Protein AF-A0A835UEZ6-F1 (afdb_monomer_lite)

Secondary structure (DSSP, 8-state):
-HHHHHHHHHHHHHHHHHHHHHHHHHHHHHHHHHHHHHHS-S-HHHHHHHHHH-TT-SS--HHHHHHHHHHHHTT-S-HHHHHHHHHHHT-

Structure (mmCIF, N/CA/C/O backbone):
data_AF-A0A835UEZ6-F1
#
_entry.id   AF-A0A835UEZ6-F1
#
loop_
_atom_site.group_PDB
_atom_site.id
_atom_site.type_symbol
_atom_site.label_atom_id
_atom_site.label_alt_id
_atom_site.label_comp_id
_atom_site.label_asym_id
_atom_site.label_entity_id
_atom_site.label_seq_id
_atom_site.pdbx_PDB_ins_code
_atom_site.Cartn_x
_atom_site.Cartn_y
_atom_site.Cartn_z
_atom_site.occupancy
_atom_site.B_iso_or_equiv
_atom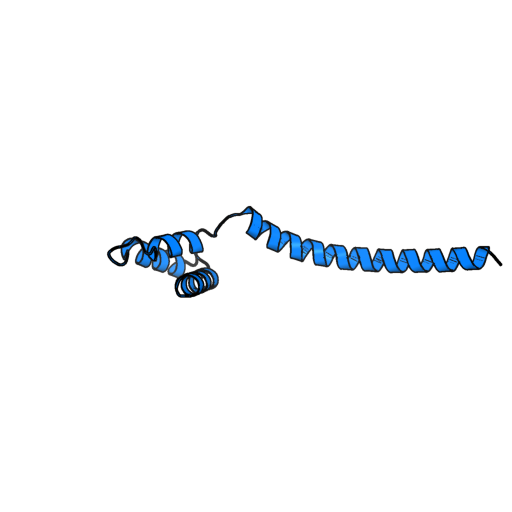_site.auth_seq_id
_atom_site.auth_comp_id
_atom_site.auth_asym_id
_atom_site.auth_atom_id
_atom_site.pdbx_PDB_model_num
ATOM 1 N N . MET A 1 1 ? 31.146 57.906 24.596 1.00 53.78 1 MET A N 1
ATOM 2 C CA . MET A 1 1 ? 31.077 56.441 24.816 1.00 53.78 1 MET A CA 1
ATOM 3 C C . MET A 1 1 ? 29.828 55.780 24.209 1.00 53.78 1 MET A C 1
ATOM 5 O O . MET A 1 1 ? 29.842 54.576 24.011 1.00 53.78 1 MET A O 1
ATOM 9 N N . GLU A 1 2 ? 28.778 56.523 23.832 1.00 59.91 2 GLU A N 1
ATOM 10 C CA . GLU A 1 2 ? 27.498 55.944 23.366 1.00 59.91 2 GLU A CA 1
ATOM 11 C C . GLU A 1 2 ? 27.496 55.465 21.900 1.00 59.91 2 GLU A C 1
ATOM 13 O O . GLU A 1 2 ? 26.861 54.464 21.574 1.00 59.91 2 GLU A O 1
ATOM 18 N N . LYS A 1 3 ? 28.277 56.108 21.019 1.00 59.25 3 LYS A N 1
ATOM 19 C CA . LYS A 1 3 ? 28.353 55.765 19.582 1.00 59.25 3 LYS A CA 1
ATOM 20 C C . LYS A 1 3 ? 28.917 54.360 19.312 1.00 59.25 3 LYS A C 1
ATOM 22 O O . LYS A 1 3 ? 28.501 53.702 18.366 1.00 59.25 3 LYS A O 1
ATOM 27 N N . ILE A 1 4 ? 29.818 53.881 20.173 1.00 60.56 4 ILE A N 1
ATOM 28 C CA . ILE A 1 4 ? 30.458 52.558 20.045 1.00 60.56 4 ILE A CA 1
ATOM 29 C C . ILE A 1 4 ? 29.464 51.434 20.388 1.00 60.56 4 ILE A C 1
ATOM 31 O O . ILE A 1 4 ? 29.498 50.359 19.793 1.00 60.56 4 ILE A O 1
ATOM 35 N N . LYS A 1 5 ? 28.520 51.695 21.302 1.00 58.25 5 LYS A N 1
ATOM 36 C CA . LYS A 1 5 ? 27.505 50.719 21.725 1.00 58.25 5 LYS A CA 1
ATOM 37 C C . LYS A 1 5 ? 26.394 50.535 20.686 1.00 58.25 5 LYS A C 1
ATOM 39 O O . LYS A 1 5 ? 25.838 49.447 20.585 1.00 58.25 5 LYS A O 1
ATOM 44 N N . LEU A 1 6 ? 26.114 51.570 19.888 1.00 63.53 6 LEU A N 1
ATOM 45 C CA . LEU A 1 6 ? 25.181 51.501 18.758 1.00 63.53 6 LEU A CA 1
ATOM 46 C C . LEU A 1 6 ? 25.740 50.676 17.590 1.00 63.53 6 LEU A C 1
ATOM 48 O O . LEU A 1 6 ? 25.006 49.885 17.001 1.00 63.53 6 LEU A O 1
ATOM 52 N N . GLY A 1 7 ? 27.039 50.814 17.297 1.00 69.06 7 GLY A N 1
ATOM 53 C CA . GLY A 1 7 ? 27.714 50.029 16.257 1.00 69.06 7 GLY A CA 1
ATOM 54 C C . GLY A 1 7 ? 27.673 48.526 16.544 1.00 69.06 7 GLY A C 1
ATOM 55 O O . GLY A 1 7 ? 27.202 47.752 15.712 1.00 69.06 7 GLY A O 1
ATOM 56 N N . SER A 1 8 ? 28.031 48.125 17.770 1.00 69.75 8 SER A N 1
ATOM 57 C CA . SER A 1 8 ? 28.032 46.703 18.141 1.00 69.75 8 SER A CA 1
ATOM 58 C C . SER A 1 8 ? 26.628 46.091 18.203 1.00 69.75 8 SER A C 1
ATOM 60 O O . SER A 1 8 ? 26.466 44.897 17.954 1.00 69.75 8 SER A O 1
ATOM 62 N N . LEU A 1 9 ? 25.587 46.884 18.487 1.00 70.31 9 LEU A N 1
ATOM 63 C CA . LEU A 1 9 ? 24.200 46.419 18.404 1.00 70.31 9 LEU A CA 1
ATOM 64 C C . LEU A 1 9 ? 23.770 46.185 16.948 1.00 70.31 9 LEU A C 1
ATOM 66 O O . LEU A 1 9 ? 23.138 45.172 16.650 1.00 70.31 9 LEU A O 1
ATOM 70 N N . GLY A 1 10 ? 24.143 47.098 16.046 1.00 76.19 10 GLY A N 1
ATOM 71 C CA . GLY A 1 10 ? 23.850 46.998 14.616 1.00 76.19 10 GLY A CA 1
ATOM 72 C C . GLY A 1 10 ? 24.487 45.770 13.965 1.00 76.19 10 GLY A C 1
ATOM 73 O O . GLY A 1 10 ? 23.815 45.040 13.236 1.00 76.19 10 GLY A O 1
ATOM 74 N N . GLU A 1 11 ? 25.749 45.474 14.283 1.00 73.19 11 GLU A N 1
ATOM 75 C CA . GLU A 1 11 ? 26.449 44.285 13.769 1.00 73.19 11 GLU A CA 1
ATOM 76 C C . GLU A 1 11 ? 25.824 42.974 14.269 1.00 73.19 11 GLU A C 1
ATOM 78 O O . GLU A 1 11 ? 25.670 42.010 13.509 1.00 73.19 11 GLU A O 1
ATOM 83 N N . ARG A 1 12 ? 25.382 42.946 15.532 1.00 69.31 12 ARG A N 1
ATOM 84 C CA . ARG A 1 12 ? 24.691 41.789 16.122 1.00 69.31 12 ARG A CA 1
ATOM 85 C C . ARG A 1 12 ? 23.314 41.559 15.499 1.00 69.31 12 ARG A C 1
ATOM 87 O O . ARG A 1 12 ? 22.952 40.410 15.250 1.00 69.31 12 ARG A O 1
ATOM 94 N N . LEU A 1 13 ? 22.573 42.628 15.201 1.00 68.88 13 LEU A N 1
ATOM 95 C CA . LEU A 1 13 ? 21.289 42.556 14.495 1.00 68.88 13 LEU A CA 1
ATOM 96 C C . LEU A 1 13 ? 21.459 42.088 13.048 1.00 68.88 13 LEU A C 1
ATOM 98 O O . LEU A 1 13 ? 20.674 41.266 12.579 1.00 68.88 13 LEU A O 1
ATOM 102 N N . LYS A 1 14 ? 22.506 42.550 12.358 1.00 67.88 14 LYS A N 1
ATOM 103 C CA . LYS A 1 14 ? 22.806 42.133 10.985 1.00 67.88 14 LYS A CA 1
ATOM 104 C C . LYS A 1 14 ? 23.147 40.642 10.914 1.00 67.88 14 LYS A C 1
ATOM 106 O O . LYS A 1 14 ? 22.509 39.907 10.165 1.00 67.88 14 LYS A O 1
ATOM 111 N N . THR A 1 15 ? 24.041 40.182 11.790 1.00 68.00 15 THR A N 1
ATOM 112 C CA . THR A 1 15 ? 24.441 38.766 11.875 1.00 68.00 15 THR A CA 1
ATOM 113 C C . THR A 1 15 ? 23.264 37.863 12.266 1.00 68.00 15 THR A C 1
ATOM 115 O O . THR A 1 15 ? 23.093 36.770 11.724 1.00 68.00 15 THR A O 1
ATOM 118 N N . GLY A 1 16 ? 22.419 38.322 13.197 1.00 66.31 16 GLY A N 1
ATOM 119 C CA . GLY A 1 16 ? 21.194 37.621 13.585 1.00 66.31 16 GLY A CA 1
ATOM 120 C C . GLY A 1 16 ? 20.176 37.534 12.444 1.00 66.31 16 GLY A C 1
ATOM 121 O O . GLY A 1 16 ? 19.614 36.467 12.206 1.00 66.31 16 GLY A O 1
ATOM 122 N N . GLY A 1 17 ? 19.985 38.624 11.695 1.00 63.22 17 GLY A N 1
ATOM 123 C CA . GLY A 1 17 ? 19.081 38.686 10.546 1.00 63.22 17 GLY A CA 1
ATOM 124 C C . GLY A 1 17 ? 19.534 37.830 9.360 1.00 63.22 17 GLY A C 1
ATOM 125 O O . GLY A 1 17 ? 18.702 37.202 8.708 1.00 63.22 17 GLY A O 1
ATOM 126 N N . GLU A 1 18 ? 20.839 37.742 9.099 1.00 62.62 18 GLU A N 1
ATOM 127 C CA . GLU A 1 18 ? 21.400 36.869 8.058 1.00 62.62 18 GLU A CA 1
ATOM 128 C C . GLU A 1 18 ? 21.229 35.384 8.413 1.00 62.62 18 GLU A C 1
ATOM 130 O O . GLU A 1 18 ? 20.779 34.599 7.576 1.00 62.62 18 GLU A O 1
ATOM 135 N N . ARG A 1 19 ? 21.467 35.002 9.677 1.00 59.84 19 ARG A N 1
ATOM 136 C CA . ARG A 1 19 ? 21.197 33.637 10.166 1.00 59.84 19 ARG A CA 1
ATOM 137 C C . ARG A 1 19 ? 19.708 33.286 10.141 1.00 59.84 19 ARG A C 1
ATOM 139 O O . ARG A 1 19 ? 19.361 32.169 9.766 1.00 59.84 19 ARG A O 1
ATOM 146 N N . LEU A 1 20 ? 18.828 34.231 10.481 1.00 59.62 20 LEU A N 1
ATOM 147 C CA . LEU A 1 20 ? 17.376 34.041 10.414 1.00 59.62 20 LEU A CA 1
ATOM 148 C C . LEU A 1 20 ? 16.887 33.878 8.966 1.00 59.62 20 LEU A C 1
ATOM 150 O O . LEU A 1 20 ? 16.022 33.048 8.712 1.00 59.62 20 LEU A O 1
ATOM 154 N N . LYS A 1 21 ? 17.454 34.618 8.003 1.00 59.84 21 LYS A N 1
ATOM 155 C CA . LYS A 1 21 ? 17.130 34.465 6.573 1.00 59.84 21 LYS A CA 1
ATOM 156 C C . LYS A 1 21 ? 17.517 33.085 6.039 1.00 59.84 21 LYS A C 1
ATOM 158 O O . LYS A 1 21 ? 16.728 32.468 5.328 1.00 59.84 21 LYS A O 1
ATOM 163 N N . VAL A 1 22 ? 18.696 32.585 6.411 1.00 59.25 22 VAL A N 1
ATOM 164 C CA . VAL A 1 22 ? 19.158 31.244 6.015 1.00 59.25 22 VAL A CA 1
ATOM 165 C C . VAL A 1 22 ? 18.323 30.150 6.695 1.00 59.25 22 VAL A C 1
ATOM 167 O O . VAL A 1 22 ? 17.832 29.249 6.017 1.00 59.25 22 VAL A O 1
ATOM 170 N N . GLY A 1 23 ? 18.067 30.268 8.003 1.00 58.31 23 GLY A N 1
ATOM 171 C CA . GLY A 1 23 ? 17.227 29.322 8.746 1.00 58.31 23 GLY A CA 1
ATOM 172 C C . GLY A 1 23 ? 15.757 29.336 8.311 1.00 58.31 23 GLY A C 1
ATOM 173 O O . GLY A 1 23 ? 15.135 28.284 8.218 1.00 58.31 23 GLY A O 1
ATOM 174 N N . GLY A 1 24 ? 15.211 30.506 7.972 1.00 58.03 24 GLY A N 1
ATOM 175 C CA . GLY A 1 24 ? 13.840 30.674 7.487 1.00 58.03 24 GLY A CA 1
ATOM 176 C C . GLY A 1 24 ? 13.617 30.093 6.091 1.00 58.03 24 GLY A C 1
ATOM 177 O O . GLY A 1 24 ? 12.564 29.516 5.837 1.00 58.03 24 GLY A O 1
ATOM 178 N N . ALA A 1 25 ? 14.612 30.162 5.202 1.00 59.44 25 ALA A N 1
ATOM 179 C CA . ALA A 1 25 ? 14.549 29.513 3.891 1.00 59.44 25 ALA A CA 1
ATOM 180 C C . ALA A 1 25 ? 14.654 27.977 3.984 1.00 59.44 25 ALA A C 1
ATOM 182 O O . ALA A 1 25 ? 14.074 27.253 3.171 1.00 59.44 25 ALA A O 1
ATOM 183 N N . GLU A 1 26 ? 15.378 27.450 4.974 1.00 56.66 26 GLU A N 1
ATOM 184 C CA . GLU A 1 26 ? 15.475 26.007 5.215 1.00 56.66 26 GLU A CA 1
ATOM 185 C C . GLU A 1 26 ? 14.240 25.446 5.940 1.00 56.66 26 GLU A C 1
ATOM 187 O O . GLU A 1 26 ? 13.691 24.428 5.506 1.00 56.66 26 GLU A O 1
ATOM 192 N N . LEU A 1 27 ? 13.733 26.143 6.967 1.00 55.88 27 LEU A N 1
ATOM 193 C CA . LEU A 1 27 ? 12.456 25.806 7.604 1.00 55.88 27 LEU A CA 1
ATOM 194 C C . LEU A 1 27 ? 11.291 25.957 6.624 1.00 55.88 27 LEU A C 1
ATOM 196 O O . LEU A 1 27 ? 10.472 25.054 6.535 1.00 55.88 27 LEU A O 1
ATOM 200 N N . GLY A 1 28 ? 11.228 27.040 5.847 1.00 56.25 28 GLY A N 1
ATOM 201 C CA . GLY A 1 28 ? 10.142 27.280 4.894 1.00 56.25 28 GLY A CA 1
ATOM 202 C C . GLY A 1 28 ? 9.991 26.156 3.867 1.00 56.25 28 GLY A C 1
ATOM 203 O O . GLY A 1 28 ? 8.875 25.736 3.580 1.00 56.25 28 GLY A O 1
ATOM 204 N N . ARG A 1 29 ? 11.103 25.590 3.378 1.00 60.25 29 ARG A N 1
ATOM 205 C CA . ARG A 1 29 ? 11.077 24.434 2.464 1.00 60.25 29 ARG A CA 1
ATOM 206 C C . ARG A 1 29 ? 10.626 23.146 3.154 1.00 60.25 29 ARG A C 1
ATOM 208 O O . ARG A 1 29 ? 9.778 22.442 2.613 1.00 60.25 29 ARG A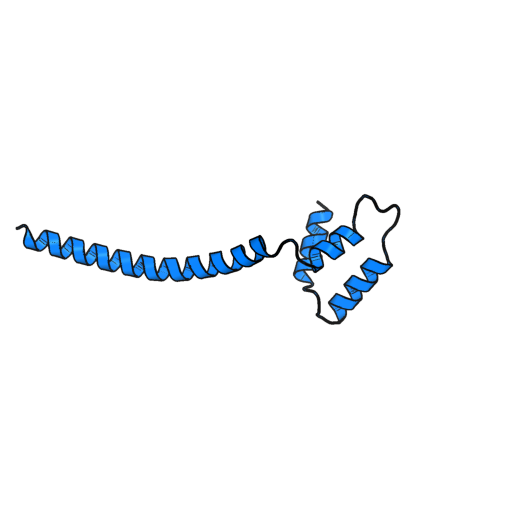 O 1
ATOM 215 N N . LYS A 1 30 ? 11.133 22.859 4.361 1.00 56.16 30 LYS A N 1
ATOM 216 C CA . LYS A 1 30 ? 10.726 21.673 5.142 1.00 56.16 30 LYS A CA 1
ATOM 217 C C . LYS A 1 30 ? 9.256 21.731 5.568 1.00 56.16 30 LYS A C 1
ATOM 219 O O . LYS A 1 30 ? 8.565 20.717 5.518 1.00 56.16 30 LYS A O 1
ATOM 224 N N . PHE A 1 31 ? 8.770 22.911 5.946 1.00 55.75 31 PHE A N 1
ATOM 225 C CA . PHE A 1 31 ? 7.372 23.122 6.308 1.00 55.75 31 PHE A CA 1
ATOM 226 C C . PHE A 1 31 ? 6.463 23.143 5.079 1.00 55.75 31 PHE A C 1
ATOM 228 O O . PHE A 1 31 ? 5.410 22.530 5.133 1.00 55.75 31 PHE A O 1
ATOM 235 N N . SER A 1 32 ? 6.868 23.734 3.951 1.00 56.09 32 SER A N 1
ATOM 236 C CA . SER A 1 32 ? 6.063 23.711 2.719 1.00 56.09 32 SER A CA 1
ATOM 237 C C . SER A 1 32 ? 5.840 22.290 2.179 1.00 56.09 32 SER A C 1
ATOM 239 O O . SER A 1 32 ? 4.736 21.995 1.727 1.00 56.09 32 SER A O 1
ATOM 241 N N . GLY A 1 33 ? 6.836 21.400 2.283 1.00 54.69 33 GLY A N 1
ATOM 242 C CA . GLY A 1 33 ? 6.691 19.984 1.918 1.00 54.69 33 GLY A CA 1
ATOM 243 C C . GLY A 1 33 ? 5.696 19.240 2.814 1.00 54.69 33 GLY A C 1
ATOM 244 O O . GLY A 1 33 ? 4.736 18.666 2.314 1.00 54.69 33 GLY A O 1
ATOM 245 N N . LYS A 1 34 ? 5.854 19.344 4.142 1.00 55.25 34 LYS A N 1
ATOM 246 C CA . LYS A 1 34 ? 4.917 18.729 5.101 1.00 55.25 34 LYS A CA 1
ATOM 247 C C . LYS A 1 34 ? 3.511 19.325 5.043 1.00 55.25 34 LYS A C 1
ATOM 249 O O . LYS A 1 34 ? 2.534 18.632 5.288 1.00 55.25 34 LYS A O 1
ATOM 254 N N . MET A 1 35 ? 3.387 20.614 4.737 1.00 53.50 35 MET A N 1
ATOM 255 C CA . MET A 1 35 ? 2.089 21.284 4.668 1.00 53.50 35 MET A CA 1
ATOM 256 C C . MET A 1 35 ? 1.319 20.893 3.402 1.00 53.50 35 MET A C 1
ATOM 258 O O . MET A 1 35 ? 0.095 20.866 3.451 1.00 53.50 35 MET A O 1
ATOM 262 N N . LYS A 1 36 ? 2.005 20.521 2.306 1.00 54.91 36 LYS A N 1
ATOM 263 C CA . LYS A 1 36 ? 1.359 19.884 1.146 1.00 54.91 36 LYS A CA 1
ATOM 264 C C . LYS A 1 36 ? 0.736 18.535 1.511 1.00 54.91 36 LYS A C 1
ATOM 266 O O . LYS A 1 36 ? -0.423 18.338 1.180 1.00 54.91 36 LYS A O 1
ATOM 271 N N . GLU A 1 37 ? 1.438 17.682 2.260 1.00 54.19 37 GLU A N 1
ATOM 272 C CA . GLU A 1 37 ? 0.867 16.416 2.757 1.00 54.19 37 GLU A CA 1
ATOM 273 C C . GLU A 1 37 ? -0.340 16.649 3.681 1.00 54.19 37 GLU A C 1
ATOM 275 O O . GLU A 1 37 ? -1.356 15.978 3.558 1.00 54.19 37 GLU A O 1
ATOM 280 N N . ILE A 1 38 ? -0.277 17.648 4.569 1.00 57.16 38 ILE A N 1
ATOM 281 C CA . ILE A 1 38 ? -1.382 17.958 5.497 1.00 57.16 38 ILE A CA 1
ATOM 282 C C . ILE A 1 38 ? -2.617 18.526 4.765 1.00 57.16 38 ILE A C 1
ATOM 284 O O . ILE A 1 38 ? -3.743 18.306 5.203 1.00 57.16 38 ILE A O 1
ATOM 288 N N . LEU A 1 39 ? -2.431 19.256 3.658 1.00 55.03 39 LEU A N 1
ATOM 289 C CA . LEU A 1 39 ? -3.523 19.848 2.870 1.00 55.03 39 LEU A CA 1
ATOM 290 C C . LEU A 1 39 ? -4.121 18.899 1.822 1.00 55.03 39 LEU A C 1
ATOM 292 O O . LEU A 1 39 ? -5.226 19.165 1.354 1.00 55.03 39 LEU A O 1
ATOM 296 N N . GLN A 1 40 ? -3.417 17.833 1.431 1.00 57.88 40 GLN A N 1
ATOM 297 C CA . GLN A 1 40 ? -3.841 16.957 0.330 1.00 57.88 40 GLN A CA 1
ATOM 298 C C . GLN A 1 40 ? -4.748 15.792 0.745 1.00 57.88 40 GLN A C 1
ATOM 300 O O . GLN A 1 40 ? -5.231 15.074 -0.127 1.00 57.88 40 GLN A O 1
ATOM 305 N N . GLY A 1 41 ? -5.072 15.650 2.031 1.00 68.25 41 GLY A N 1
ATOM 306 C CA . GLY A 1 41 ? -5.822 14.487 2.502 1.00 68.25 41 GLY A CA 1
ATOM 307 C C . GLY A 1 41 ? -4.995 13.204 2.384 1.00 68.25 41 GLY A C 1
ATOM 308 O O . GLY A 1 41 ? -3.809 13.232 2.064 1.00 68.25 41 GLY A O 1
ATOM 309 N N . GLN A 1 42 ? -5.614 12.074 2.702 1.00 76.56 42 GLN A N 1
ATOM 310 C CA . GLN A 1 42 ? -4.982 10.765 2.578 1.00 76.56 42 GLN A CA 1
ATOM 311 C C . GLN A 1 42 ? -4.597 10.484 1.118 1.00 76.56 42 GLN A C 1
ATOM 313 O O . GLN A 1 42 ? -5.375 10.786 0.209 1.00 76.56 42 GLN A O 1
ATOM 318 N N . SER A 1 43 ? -3.404 9.919 0.902 1.00 88.88 43 SER A N 1
ATOM 319 C CA . SER A 1 43 ? -2.922 9.538 -0.429 1.00 88.88 43 SER A CA 1
ATOM 320 C C . SER A 1 43 ? -3.897 8.560 -1.098 1.00 88.88 43 SER A C 1
ATOM 322 O O . SER A 1 43 ? -4.638 7.830 -0.430 1.00 88.88 43 SER A O 1
ATOM 324 N N . GLN A 1 44 ? -3.943 8.562 -2.433 1.00 92.12 44 GLN A N 1
ATOM 325 C CA . GLN A 1 44 ? -4.832 7.657 -3.166 1.00 92.12 44 GLN A CA 1
ATOM 326 C C . GLN A 1 44 ? -4.440 6.195 -2.909 1.00 92.12 44 GLN A C 1
ATOM 328 O O . GLN A 1 44 ? -5.314 5.335 -2.803 1.00 92.12 44 GLN A O 1
ATOM 333 N N . GLU A 1 45 ? -3.141 5.946 -2.756 1.00 92.94 45 GLU A N 1
ATOM 334 C CA . GLU A 1 45 ? -2.529 4.701 -2.312 1.00 92.94 45 GLU A CA 1
ATOM 335 C C . GLU A 1 45 ? -3.091 4.278 -0.963 1.00 92.94 45 GLU A C 1
ATOM 337 O O . GLU A 1 45 ? -3.679 3.202 -0.854 1.00 92.94 45 GLU A O 1
ATOM 342 N N . ALA A 1 46 ? -2.978 5.149 0.045 1.00 93.06 46 ALA A N 1
ATOM 343 C CA . ALA A 1 46 ? -3.433 4.827 1.384 1.00 93.06 46 ALA A CA 1
ATOM 344 C C . ALA A 1 46 ? -4.941 4.567 1.420 1.00 93.06 46 ALA A C 1
ATOM 346 O O . ALA A 1 46 ? -5.391 3.641 2.082 1.00 93.06 46 ALA A O 1
ATOM 347 N N . LYS A 1 47 ? -5.739 5.347 0.682 1.00 93.69 47 LYS A N 1
ATOM 348 C CA . LYS A 1 47 ?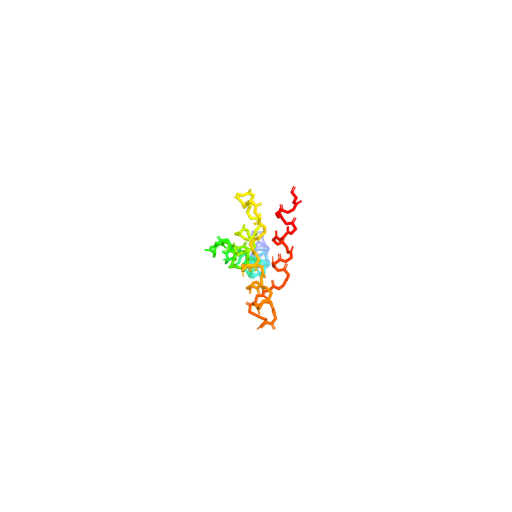 -7.191 5.140 0.595 1.00 93.69 47 LYS A CA 1
ATOM 349 C C . LYS A 1 47 ? -7.549 3.780 0.003 1.00 93.69 47 LYS A C 1
ATOM 351 O O . LYS A 1 47 ? -8.416 3.094 0.531 1.00 93.69 47 LYS A O 1
ATOM 356 N N . MET A 1 48 ? -6.891 3.387 -1.086 1.00 95.06 48 MET A N 1
ATOM 357 C CA . MET A 1 48 ? -7.163 2.095 -1.719 1.00 95.06 48 MET A CA 1
ATOM 358 C C . MET A 1 48 ? -6.729 0.921 -0.838 1.00 95.06 48 MET A C 1
ATOM 360 O O . MET A 1 48 ? -7.411 -0.100 -0.837 1.00 95.06 48 MET A O 1
ATOM 364 N N . VAL A 1 49 ? -5.625 1.066 -0.095 1.00 94.94 49 VAL A N 1
ATOM 365 C CA . VAL A 1 49 ? -5.185 0.064 0.885 1.00 94.94 49 VAL A CA 1
ATOM 366 C C . VAL A 1 49 ? -6.217 -0.077 2.001 1.00 94.94 49 VAL A C 1
ATOM 368 O O . VAL A 1 49 ? -6.714 -1.180 2.179 1.00 94.94 49 VAL A O 1
ATOM 371 N N . GLU A 1 50 ? -6.617 1.016 2.660 1.00 93.62 50 GLU A N 1
ATOM 372 C CA . GLU A 1 50 ? -7.615 0.985 3.746 1.00 93.62 50 GLU A CA 1
ATOM 373 C C . GLU A 1 50 ? -8.969 0.405 3.279 1.00 93.62 50 GLU A C 1
ATOM 375 O O . GLU A 1 50 ? -9.611 -0.363 3.993 1.00 93.62 50 GLU A O 1
ATOM 380 N N . GLU A 1 51 ? -9.406 0.701 2.047 1.00 94.31 51 GLU A N 1
ATOM 381 C CA . GLU A 1 51 ? -10.606 0.081 1.459 1.00 94.31 51 GLU A CA 1
ATOM 382 C C . GLU A 1 51 ? -10.429 -1.425 1.197 1.00 94.31 51 GLU A C 1
ATOM 384 O O . GLU A 1 51 ? -11.383 -2.193 1.336 1.00 94.31 51 GLU A O 1
ATOM 389 N N . ALA A 1 52 ? -9.228 -1.863 0.810 1.00 95.19 52 ALA A N 1
ATOM 390 C CA . ALA A 1 52 ? -8.916 -3.266 0.542 1.00 95.19 52 ALA A CA 1
ATOM 391 C C . ALA A 1 52 ? -8.680 -4.095 1.818 1.00 95.19 52 ALA A C 1
ATOM 393 O O . ALA A 1 52 ? -8.809 -5.321 1.756 1.00 95.19 52 ALA A O 1
ATOM 394 N N . THR A 1 53 ? -8.345 -3.446 2.938 1.00 92.94 53 THR A N 1
ATOM 395 C CA . THR A 1 53 ? -8.055 -4.061 4.247 1.00 92.94 53 THR A CA 1
ATOM 396 C C . THR A 1 53 ? -9.095 -3.741 5.320 1.00 92.94 53 THR A C 1
ATOM 398 O O . THR A 1 53 ? -8.892 -4.088 6.479 1.00 92.94 53 THR A O 1
ATOM 401 N N . SER A 1 54 ? -10.211 -3.099 4.960 1.00 92.19 54 SER A N 1
ATOM 402 C CA . SER A 1 54 ? -11.244 -2.697 5.917 1.00 92.19 54 SER A CA 1
ATOM 403 C C . SER A 1 54 ? -11.733 -3.872 6.769 1.00 92.19 54 SER A C 1
ATOM 405 O O . SER A 1 54 ? -12.164 -4.894 6.238 1.00 92.19 54 SER A O 1
ATOM 407 N N . GLU A 1 55 ? -11.783 -3.681 8.090 1.00 91.00 55 GLU A N 1
ATOM 408 C CA . GLU A 1 55 ? -12.310 -4.668 9.051 1.00 91.00 55 GLU A CA 1
ATOM 409 C C . GLU A 1 55 ? -13.780 -5.055 8.798 1.00 91.00 55 GLU A C 1
ATOM 411 O O . GLU A 1 55 ? -14.264 -6.059 9.313 1.00 91.00 55 GLU A O 1
ATOM 416 N N . SER A 1 56 ? -14.508 -4.250 8.016 1.00 92.56 56 SER A N 1
ATOM 417 C CA . SER A 1 56 ? -15.895 -4.527 7.630 1.00 92.56 56 SER A CA 1
ATOM 418 C C . SER A 1 56 ? -16.036 -5.577 6.522 1.00 92.56 56 SER A C 1
ATOM 420 O O . SER A 1 56 ? -17.153 -6.003 6.223 1.00 92.56 56 SER A O 1
ATOM 422 N N . LEU A 1 57 ? -14.928 -5.986 5.898 1.00 92.25 57 LEU A N 1
ATOM 423 C CA . LEU A 1 57 ? -14.916 -7.004 4.857 1.00 92.25 57 LEU A CA 1
ATOM 424 C C . LEU A 1 57 ? -15.059 -8.405 5.467 1.00 92.25 57 LEU A C 1
ATOM 426 O O . LEU A 1 57 ? -14.251 -8.823 6.292 1.00 92.25 57 LEU A O 1
ATOM 430 N N . GLU A 1 58 ? -16.055 -9.165 5.008 1.00 94.38 58 GLU A N 1
ATOM 431 C CA . GLU A 1 58 ? -16.195 -10.586 5.368 1.00 94.38 58 GLU A CA 1
ATOM 432 C C . GLU A 1 58 ? -15.094 -11.455 4.731 1.00 94.38 58 GLU A C 1
ATOM 434 O O . GLU A 1 58 ? -14.703 -12.482 5.285 1.00 94.38 58 GLU A O 1
ATOM 439 N N . GLU A 1 59 ? -14.571 -11.033 3.575 1.00 94.00 59 GLU A N 1
ATOM 440 C CA . GLU A 1 59 ? -13.486 -11.688 2.846 1.00 94.00 59 GLU A CA 1
ATOM 441 C C . GLU A 1 59 ? -12.574 -10.670 2.149 1.00 94.00 59 GLU A C 1
ATOM 443 O O . GLU A 1 59 ? -12.961 -9.532 1.882 1.00 94.00 59 GLU A O 1
ATOM 448 N N . ALA A 1 60 ? -11.350 -11.088 1.814 1.00 90.38 60 ALA A N 1
ATOM 449 C CA . ALA A 1 60 ? -10.391 -10.224 1.136 1.00 90.38 60 ALA A CA 1
ATOM 450 C C . ALA A 1 60 ? -10.937 -9.721 -0.212 1.00 90.38 60 ALA A C 1
ATOM 452 O O . ALA A 1 60 ? -11.325 -10.505 -1.082 1.00 90.38 60 ALA A O 1
ATOM 453 N N . ASN A 1 61 ? -10.882 -8.405 -0.431 1.00 95.25 61 ASN A N 1
ATOM 454 C CA . ASN A 1 61 ? -11.293 -7.809 -1.697 1.00 95.25 61 ASN A CA 1
ATOM 455 C C . ASN A 1 61 ? -10.212 -8.016 -2.772 1.00 95.25 61 ASN A C 1
ATOM 457 O O . ASN A 1 61 ? -9.388 -7.136 -3.041 1.00 95.25 61 ASN A O 1
ATOM 461 N N . TRP A 1 62 ? -10.193 -9.194 -3.399 1.00 96.62 62 TRP A N 1
ATOM 462 C CA . TRP A 1 62 ? -9.204 -9.538 -4.429 1.00 96.62 62 TRP A CA 1
ATOM 463 C C . TRP A 1 62 ? -9.238 -8.601 -5.639 1.00 96.62 62 TRP A C 1
ATOM 465 O O . TRP A 1 62 ? -8.198 -8.351 -6.243 1.00 96.62 62 TRP A O 1
ATOM 475 N N . GLY A 1 63 ? -10.404 -8.038 -5.966 1.00 97.62 63 GLY A N 1
ATOM 476 C CA . GLY A 1 63 ? -10.538 -7.055 -7.039 1.00 97.62 63 GLY A CA 1
ATOM 477 C C . GLY A 1 63 ? -9.715 -5.793 -6.775 1.00 97.62 63 GLY A C 1
ATOM 478 O O . GLY A 1 63 ? -8.961 -5.356 -7.646 1.00 97.62 63 GLY A O 1
ATOM 479 N N . LEU A 1 64 ? -9.808 -5.235 -5.563 1.00 96.69 64 LEU A N 1
ATOM 480 C CA . LEU A 1 64 ? -8.993 -4.085 -5.163 1.00 96.69 64 LEU A CA 1
ATOM 481 C C . LEU A 1 64 ? -7.516 -4.452 -5.008 1.00 96.69 64 LEU A C 1
ATOM 483 O O . LEU A 1 64 ? -6.665 -3.722 -5.508 1.00 96.69 64 LEU A O 1
ATOM 487 N N . ASN A 1 65 ? -7.201 -5.599 -4.403 1.00 97.19 65 ASN A N 1
ATOM 488 C CA . ASN A 1 65 ? -5.814 -6.043 -4.233 1.00 97.19 65 ASN A CA 1
ATOM 489 C C . ASN A 1 65 ? -5.091 -6.195 -5.583 1.00 97.19 65 ASN A C 1
ATOM 491 O O . ASN A 1 65 ? -4.010 -5.642 -5.779 1.00 97.19 65 ASN A O 1
ATOM 495 N N . LEU A 1 66 ? -5.713 -6.865 -6.560 1.00 98.31 66 LEU A N 1
ATOM 496 C CA . LEU A 1 66 ? -5.141 -7.014 -7.902 1.00 98.31 66 LEU A CA 1
ATOM 497 C C . LEU A 1 66 ? -5.043 -5.677 -8.644 1.00 98.31 66 LEU A C 1
ATOM 499 O O . LEU A 1 66 ? -4.103 -5.468 -9.414 1.00 98.31 66 LEU A O 1
ATOM 503 N N . ARG A 1 67 ? -5.973 -4.749 -8.395 1.00 97.94 67 ARG A N 1
ATOM 504 C CA . ARG A 1 67 ? -5.892 -3.388 -8.933 1.00 97.94 67 ARG A CA 1
ATOM 505 C C . ARG A 1 67 ? -4.692 -2.628 -8.368 1.00 97.94 67 ARG A C 1
ATOM 507 O O . ARG A 1 67 ? -3.978 -2.003 -9.147 1.00 97.94 67 ARG A O 1
ATOM 514 N N . ILE A 1 68 ? -4.443 -2.711 -7.062 1.00 97.19 68 ILE A N 1
ATOM 515 C CA . ILE A 1 68 ? -3.263 -2.114 -6.419 1.00 97.19 68 ILE A CA 1
ATOM 516 C C . ILE A 1 68 ? -1.984 -2.719 -7.012 1.00 97.19 68 ILE A C 1
ATOM 518 O O . ILE A 1 68 ? -1.091 -1.975 -7.408 1.00 97.19 68 ILE A O 1
ATOM 522 N N . CYS A 1 69 ? -1.917 -4.047 -7.173 1.00 97.94 69 CYS A N 1
ATOM 523 C CA . CYS A 1 69 ? -0.785 -4.704 -7.836 1.00 97.94 69 CYS A CA 1
ATOM 524 C C . CYS A 1 69 ? -0.571 -4.194 -9.267 1.00 97.94 69 CYS A C 1
ATOM 526 O O . CYS A 1 69 ? 0.566 -3.954 -9.664 1.00 97.94 69 CYS A O 1
ATOM 528 N N . ASN A 1 70 ? -1.642 -4.007 -10.044 1.00 98.44 70 ASN A N 1
ATOM 529 C CA . ASN A 1 70 ? -1.531 -3.449 -11.389 1.00 98.44 70 ASN A CA 1
ATOM 530 C C . ASN A 1 70 ? -0.972 -2.019 -11.369 1.00 98.44 70 ASN A C 1
ATOM 532 O O . ASN A 1 70 ? -0.095 -1.711 -12.166 1.00 98.44 70 ASN A O 1
ATOM 536 N N . LEU A 1 71 ? -1.442 -1.158 -10.463 1.00 97.94 71 LEU A N 1
ATOM 537 C CA . LEU A 1 71 ? -0.951 0.222 -10.343 1.00 97.94 71 LEU A CA 1
ATOM 538 C C . LEU A 1 71 ? 0.524 0.271 -9.916 1.00 97.94 71 LEU A C 1
ATOM 540 O O . LEU A 1 71 ? 1.293 1.045 -10.475 1.00 97.94 71 LEU A O 1
ATOM 544 N N . LEU A 1 72 ? 0.943 -0.607 -9.000 1.00 97.12 72 LEU A N 1
ATOM 545 C CA . LEU A 1 72 ? 2.351 -0.766 -8.623 1.00 97.12 72 LEU A CA 1
ATOM 546 C C . LEU A 1 72 ? 3.214 -1.234 -9.801 1.00 97.12 72 LEU A C 1
ATOM 548 O O . LEU A 1 72 ? 4.282 -0.682 -10.039 1.00 97.12 72 LEU A O 1
ATOM 552 N N . ASN A 1 73 ? 2.741 -2.222 -10.564 1.00 97.81 73 ASN A N 1
ATOM 553 C CA . ASN A 1 73 ? 3.465 -2.748 -11.724 1.00 97.81 73 ASN A CA 1
ATOM 554 C C . ASN A 1 73 ? 3.595 -1.727 -12.865 1.00 97.81 73 ASN A C 1
ATOM 556 O O . ASN A 1 73 ? 4.527 -1.830 -13.657 1.00 97.81 73 ASN A O 1
ATOM 560 N N . ASN A 1 74 ? 2.670 -0.768 -12.957 1.00 97.75 74 ASN A N 1
ATOM 561 C CA . ASN A 1 74 ? 2.743 0.348 -13.903 1.00 97.75 74 ASN A CA 1
ATOM 562 C C . ASN A 1 74 ? 3.475 1.574 -13.326 1.00 97.75 74 ASN A C 1
ATOM 564 O O . ASN A 1 74 ? 3.496 2.616 -13.975 1.00 97.75 74 ASN A O 1
ATOM 568 N N . GLU A 1 75 ? 4.062 1.465 -12.125 1.00 94.75 75 GLU A N 1
ATOM 569 C CA . GLU A 1 75 ? 4.753 2.556 -11.419 1.00 94.75 75 GLU A CA 1
ATOM 570 C C . GLU A 1 75 ? 3.860 3.794 -11.176 1.00 94.75 75 GLU A C 1
ATOM 572 O O . GLU A 1 75 ? 4.348 4.901 -10.955 1.00 94.75 75 GLU A O 1
ATOM 577 N N . GLU A 1 76 ? 2.533 3.612 -11.195 1.00 95.88 76 GLU A N 1
ATOM 578 C CA . GLU A 1 76 ? 1.550 4.667 -10.920 1.00 95.88 76 GLU A CA 1
ATOM 579 C C . GLU A 1 76 ? 1.405 4.933 -9.416 1.00 95.88 76 GLU A C 1
ATOM 581 O O . GLU A 1 76 ? 0.988 6.019 -9.021 1.00 95.88 76 GLU A O 1
ATOM 586 N N . PHE A 1 77 ? 1.737 3.939 -8.587 1.00 95.69 77 PHE A N 1
ATOM 587 C CA . PHE A 1 77 ? 1.697 3.995 -7.126 1.00 95.69 77 PHE A CA 1
ATOM 588 C C . PHE A 1 77 ? 3.104 3.951 -6.529 1.00 95.69 77 PHE A C 1
ATOM 590 O O . PHE A 1 77 ? 3.933 3.138 -6.946 1.00 95.69 77 PHE A O 1
ATOM 597 N N . ASP A 1 78 ? 3.349 4.754 -5.489 1.00 94.75 78 ASP A N 1
ATOM 598 C CA . ASP A 1 78 ? 4.565 4.619 -4.681 1.00 94.75 78 ASP A CA 1
ATOM 599 C C . ASP A 1 78 ? 4.470 3.374 -3.787 1.00 94.75 78 ASP A C 1
ATOM 601 O O . ASP A 1 78 ? 3.727 3.327 -2.801 1.00 94.75 78 ASP A O 1
ATOM 605 N N . GLY A 1 79 ? 5.272 2.355 -4.103 1.00 94.81 79 GLY A N 1
ATOM 606 C CA . GLY A 1 79 ? 5.351 1.128 -3.311 1.00 94.81 79 GLY A CA 1
ATOM 607 C C . GLY A 1 79 ? 5.733 1.361 -1.846 1.00 94.81 79 GLY A C 1
ATOM 608 O O . GLY A 1 79 ? 5.276 0.624 -0.972 1.00 94.81 79 GLY A O 1
ATOM 609 N N . SER A 1 80 ? 6.516 2.401 -1.550 1.00 95.19 80 SER A N 1
ATOM 610 C CA . SER A 1 80 ? 6.890 2.751 -0.175 1.00 95.19 80 SER A CA 1
ATOM 611 C C . SER A 1 80 ? 5.683 3.227 0.629 1.00 95.19 80 SER A C 1
ATOM 613 O O . SER A 1 80 ? 5.542 2.861 1.797 1.00 95.19 80 SER A O 1
ATOM 615 N N . GLU A 1 81 ? 4.802 4.008 0.003 1.00 93.44 81 GLU A N 1
ATOM 616 C CA . GLU A 1 81 ? 3.583 4.524 0.628 1.00 93.44 81 GLU A CA 1
ATOM 617 C C . GLU A 1 81 ? 2.551 3.408 0.840 1.00 93.44 81 GLU A C 1
ATOM 619 O O . GLU A 1 81 ? 1.945 3.309 1.911 1.00 93.44 81 GLU A O 1
ATOM 624 N N . VAL A 1 82 ? 2.426 2.491 -0.126 1.00 95.12 82 VAL A N 1
ATOM 625 C CA . VAL A 1 82 ? 1.589 1.288 0.012 1.00 95.12 82 VAL A CA 1
ATOM 626 C C . VAL A 1 82 ? 2.053 0.428 1.192 1.00 95.12 82 VAL A C 1
ATOM 628 O O . VAL A 1 82 ? 1.257 0.133 2.082 1.00 95.12 82 VAL A O 1
ATOM 631 N N . VAL A 1 83 ? 3.343 0.073 1.265 1.00 95.31 83 VAL A N 1
ATOM 632 C CA . VAL A 1 83 ? 3.889 -0.744 2.369 1.00 95.31 83 VAL A CA 1
ATOM 6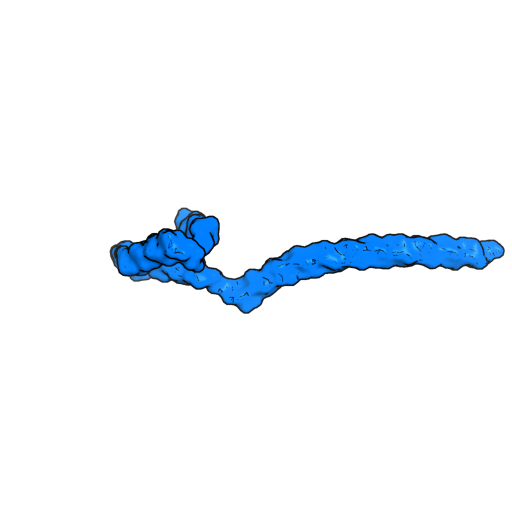33 C C . VAL A 1 83 ? 3.746 -0.037 3.717 1.00 95.31 83 VAL A C 1
ATOM 635 O O . VAL A 1 83 ? 3.428 -0.674 4.724 1.00 95.31 83 VAL A O 1
ATOM 638 N N . ARG A 1 84 ? 3.964 1.282 3.758 1.00 93.88 84 ARG A N 1
ATOM 639 C CA . ARG A 1 84 ? 3.780 2.081 4.973 1.00 93.88 84 ARG A CA 1
ATOM 640 C C . ARG A 1 84 ? 2.332 2.048 5.459 1.00 93.88 84 ARG A C 1
ATOM 642 O O . ARG A 1 84 ? 2.124 1.973 6.669 1.00 93.88 84 ARG A O 1
ATOM 649 N N . THR A 1 85 ? 1.369 2.109 4.542 1.00 93.12 85 THR A N 1
ATOM 650 C CA . THR A 1 85 ? -0.055 2.063 4.887 1.00 93.12 85 THR A CA 1
ATOM 651 C C . THR A 1 85 ? -0.442 0.680 5.388 1.00 93.12 85 THR A C 1
ATOM 653 O O . THR A 1 85 ? -1.001 0.587 6.470 1.00 93.12 85 THR A O 1
ATOM 656 N N . ILE A 1 86 ? -0.038 -0.393 4.701 1.00 93.31 86 ILE A N 1
ATOM 657 C CA . ILE A 1 86 ? -0.286 -1.775 5.155 1.00 93.31 86 ILE A CA 1
ATOM 658 C C . ILE A 1 86 ? 0.237 -1.977 6.583 1.00 93.31 86 ILE A C 1
ATOM 660 O O . ILE A 1 86 ? -0.489 -2.416 7.466 1.00 93.31 86 ILE A O 1
ATOM 664 N N . LYS A 1 87 ? 1.480 -1.556 6.849 1.00 93.38 87 LYS A N 1
ATOM 665 C CA . LYS A 1 87 ? 2.070 -1.659 8.190 1.00 93.38 87 LYS A CA 1
ATOM 666 C C . LYS A 1 87 ? 1.302 -0.865 9.257 1.00 93.38 87 LYS A C 1
ATOM 668 O O . LYS A 1 87 ? 1.385 -1.210 10.431 1.00 93.38 87 LYS A O 1
ATOM 673 N N . LYS A 1 88 ? 0.643 0.233 8.876 1.00 87.94 88 LYS A N 1
ATOM 674 C CA . LYS A 1 88 ? -0.177 1.047 9.781 1.00 87.94 88 LYS A CA 1
ATOM 675 C C . LYS A 1 88 ? -1.509 0.357 10.088 1.00 87.94 88 LYS A C 1
ATOM 677 O O . LYS A 1 88 ? -1.951 0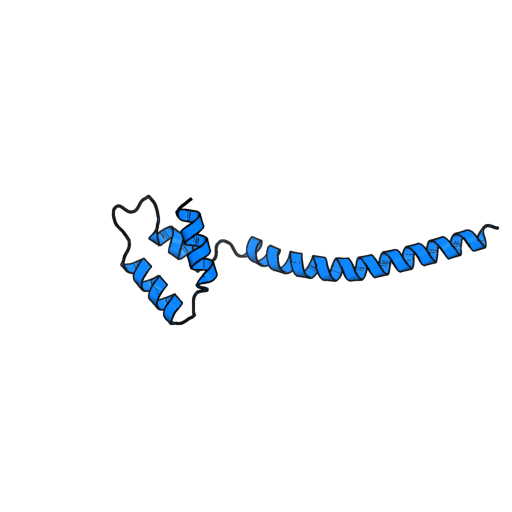.463 11.220 1.00 87.94 88 LYS A O 1
ATOM 682 N N . GLU A 1 89 ? -2.102 -0.330 9.116 1.00 80.12 89 GLU A N 1
ATOM 683 C CA . GLU A 1 89 ? -3.349 -1.087 9.295 1.00 80.12 89 GLU A CA 1
ATOM 684 C C . GLU A 1 89 ? -3.139 -2.357 10.141 1.00 80.12 89 GLU A C 1
ATOM 686 O O . GLU A 1 89 ? -4.007 -2.726 10.921 1.00 80.12 89 GLU A O 1
ATOM 691 N N . ASP A 1 90 ? -1.968 -2.998 10.040 1.00 65.19 90 ASP A N 1
ATOM 692 C CA . ASP A 1 90 ? -1.626 -4.219 10.793 1.00 65.19 90 ASP A CA 1
ATOM 693 C C . ASP A 1 90 ? -1.237 -3.986 12.281 1.00 65.19 90 ASP A C 1
ATOM 695 O O . ASP A 1 90 ? -0.925 -4.953 12.983 1.00 65.19 90 ASP A O 1
ATOM 6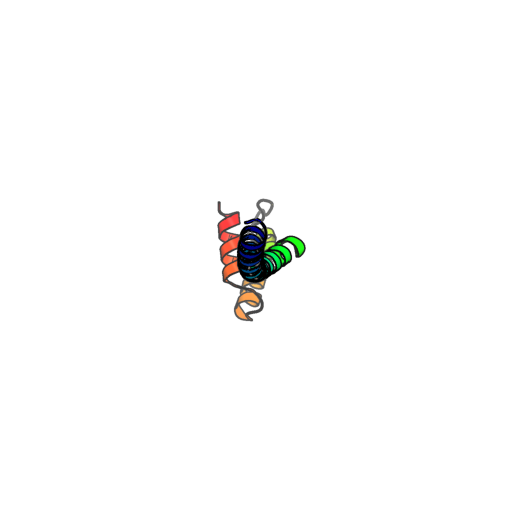99 N N . CYS A 1 91 ? -1.169 -2.739 12.775 1.00 50.50 91 CYS A N 1
ATOM 700 C CA . CYS A 1 91 ? -0.667 -2.380 14.120 1.00 50.50 91 CYS A CA 1
ATOM 701 C C . CYS A 1 91 ? -1.714 -1.692 15.001 1.00 50.50 91 CYS A C 1
ATOM 703 O O . CYS A 1 91 ? -1.823 -2.106 16.180 1.00 50.50 91 CYS A O 1
#

InterPro domains:
  IPR002014 VHS domain [PF00790] (46-88)
  IPR002014 VHS domain [PS50179] (52-91)
  IPR008942 ENTH/VHS [G3DSA:1.25.40.90] (31-89)
  IPR008942 ENTH/VHS [SSF48464] (43-88)
  IPR044836 TOM1-like protein, plant [PTHR46646] (10-88)

Organism: Vanilla planifolia (NCBI:txid51239)

Sequence (91 aa):
MEKIKLGSLGERLKTGGERLKVGGAELGRKFSGKMKEILQGQSQEAKMVEEATSESLEEANWGLNLRICNLLNNEEFDGSEVVRTIKKEDC

Foldseek 3Di:
DVVVVVVVVVVVVVVVVVVCVVVCVVVVVVVVVVVCVVVVPDDPLLVLLCVQLPPPDPDGPVVSVVVSVVCVVVVVDDPVSNVVSNVVSVD

Radius of gyration: 25.05 Å; chains: 1; bounding box: 47×68×39 Å

pLDDT: mean 78.34, std 17.28, range [50.5, 98.44]